Protein AF-A0A6N8NSX9-F1 (afdb_monomer_lite)

Sequence (71 aa):
GTVTQTHPHMLRHACGYELAERGADTRLIQDYLGHRNIRHTVRYTASNAARFAGLWERNNLINEKLKREEV

Radius of gyration: 17.84 Å; chains: 1; bounding box: 47×27×48 Å

Organism: Escherichia coli (NCBI:txid562)

InterPro domains:
  IPR002104 Integrase, catalytic domain [PF00589] (3-50)
  IPR002104 Integrase, catalytic domain [PS51898] (1-57)
  IPR011010 DNA breaking-rejoining enzyme, catalytic core [SSF56349] (5-57)
  IPR013762 Integrase-like, catalytic domain superfamily [G3DSA:1.10.443.10] (1-69)

pLDDT: mean 83.65, std 12.54, range [56.09, 96.81]

Structure (mmCIF, N/CA/C/O backbone):
data_AF-A0A6N8NSX9-F1
#
_entry.id   AF-A0A6N8NSX9-F1
#
loop_
_atom_site.group_PDB
_atom_site.id
_atom_site.type_symbol
_atom_site.label_atom_id
_atom_site.label_alt_id
_atom_site.label_comp_id
_atom_site.label_asym_id
_atom_site.label_entity_id
_atom_site.label_seq_id
_atom_site.pdbx_PDB_ins_code
_atom_site.Cartn_x
_atom_site.Cartn_y
_atom_site.Cartn_z
_atom_site.occupancy
_atom_site.B_iso_or_equiv
_atom_site.auth_seq_id
_atom_site.auth_comp_id
_atom_site.auth_asym_id
_atom_site.auth_atom_id
_atom_site.pdbx_PDB_model_num
ATOM 1 N N . GLY A 1 1 ? 12.485 13.431 -27.579 1.00 62.00 1 GLY A N 1
ATOM 2 C CA . GLY A 1 1 ? 12.018 12.652 -26.418 1.00 62.00 1 GLY A CA 1
ATOM 3 C C . GLY A 1 1 ? 12.950 11.482 -26.232 1.00 62.00 1 GLY A C 1
ATOM 4 O O . GLY A 1 1 ? 13.283 10.841 -27.220 1.00 62.00 1 GLY A O 1
ATOM 5 N N . THR A 1 2 ? 13.435 11.247 -25.018 1.00 66.69 2 THR A N 1
ATOM 6 C CA . THR A 1 2 ? 14.268 10.078 -24.723 1.00 66.69 2 THR A CA 1
ATOM 7 C C . THR A 1 2 ? 13.371 8.842 -24.704 1.00 66.69 2 THR A C 1
ATOM 9 O O . THR A 1 2 ? 12.454 8.742 -23.894 1.00 66.69 2 THR A O 1
ATOM 12 N N . VAL A 1 3 ? 13.583 7.921 -25.644 1.00 73.44 3 VAL A N 1
ATOM 13 C CA . VAL A 1 3 ? 12.869 6.640 -25.666 1.00 73.44 3 VAL A CA 1
ATOM 14 C C . VAL A 1 3 ? 13.425 5.800 -24.521 1.00 73.44 3 VAL A C 1
ATOM 16 O O . VAL A 1 3 ? 14.537 5.287 -24.605 1.00 73.44 3 VAL A O 1
ATOM 19 N N . THR A 1 4 ? 12.687 5.708 -2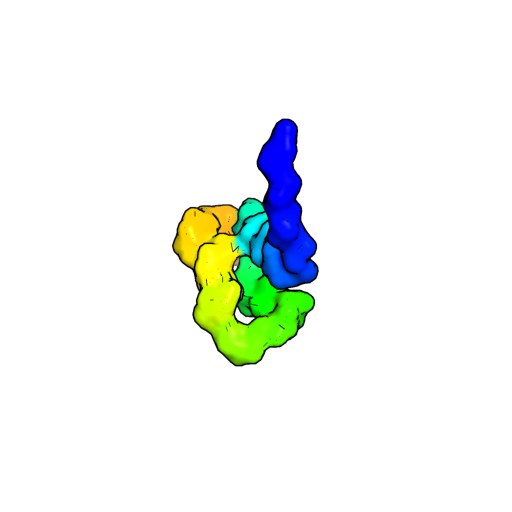3.418 1.00 76.31 4 THR A N 1
ATOM 20 C CA . THR A 1 4 ? 13.027 4.799 -22.324 1.00 76.31 4 THR A CA 1
ATOM 21 C C . THR A 1 4 ? 12.516 3.407 -22.670 1.00 76.31 4 THR A C 1
ATOM 23 O O . THR A 1 4 ? 11.349 3.219 -23.021 1.00 76.31 4 THR A O 1
ATOM 26 N N . GLN A 1 5 ? 13.398 2.410 -22.598 1.00 83.19 5 GLN A N 1
ATOM 27 C CA . GLN A 1 5 ? 13.008 1.017 -22.776 1.00 83.19 5 GLN A CA 1
ATOM 28 C C . GLN A 1 5 ? 12.103 0.614 -21.609 1.00 83.19 5 GLN A C 1
ATOM 30 O O . GLN A 1 5 ? 12.545 0.436 -20.475 1.00 83.19 5 GLN A O 1
ATOM 35 N N . THR A 1 6 ? 10.806 0.532 -21.883 1.00 86.12 6 THR A N 1
ATOM 36 C CA . THR A 1 6 ? 9.800 0.125 -20.909 1.00 86.12 6 THR A CA 1
ATOM 37 C C . THR A 1 6 ? 9.703 -1.391 -20.906 1.00 86.12 6 THR A C 1
ATOM 39 O O . THR A 1 6 ? 9.431 -2.025 -21.924 1.00 86.12 6 THR A O 1
ATOM 42 N N . HIS A 1 7 ? 9.923 -1.985 -19.738 1.00 90.12 7 HIS A N 1
ATOM 43 C CA . HIS A 1 7 ? 9.754 -3.419 -19.531 1.00 90.12 7 HIS A CA 1
ATOM 44 C C . HIS A 1 7 ? 8.510 -3.685 -18.677 1.00 90.12 7 HIS A C 1
ATOM 46 O O . HIS A 1 7 ? 8.200 -2.872 -17.801 1.00 90.12 7 HIS A O 1
ATOM 52 N N . PRO A 1 8 ? 7.829 -4.837 -18.839 1.00 92.88 8 PRO A N 1
ATOM 53 C CA . PRO A 1 8 ? 6.640 -5.183 -18.051 1.00 92.88 8 PRO A CA 1
ATOM 54 C C . PRO A 1 8 ? 6.824 -5.042 -16.528 1.00 92.88 8 PRO A C 1
ATOM 56 O O . PRO A 1 8 ? 5.882 -4.720 -15.805 1.00 92.88 8 PRO A O 1
ATOM 59 N N . HIS A 1 9 ? 8.051 -5.216 -16.027 1.00 92.19 9 HIS A N 1
ATOM 60 C CA . HIS A 1 9 ? 8.379 -5.015 -14.615 1.00 92.19 9 HIS A CA 1
ATOM 61 C C . HIS A 1 9 ? 8.177 -3.566 -14.130 1.00 92.19 9 HIS A C 1
ATOM 63 O O . HIS A 1 9 ? 7.753 -3.358 -12.997 1.00 92.19 9 HIS A O 1
ATOM 69 N N . MET A 1 10 ? 8.404 -2.562 -14.984 1.00 93.50 10 MET A N 1
ATOM 70 C CA . MET A 1 10 ? 8.177 -1.153 -14.638 1.00 93.50 10 MET A CA 1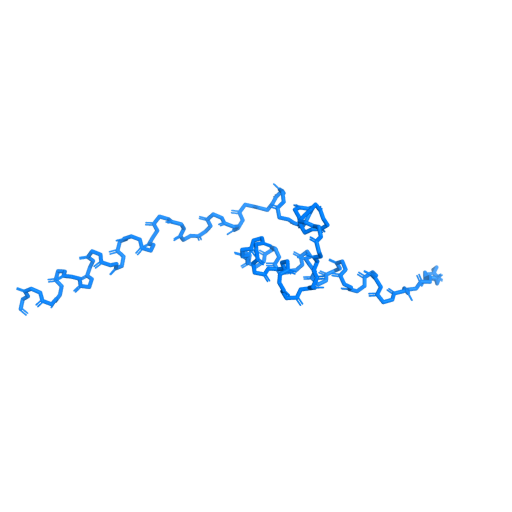
ATOM 71 C C . MET A 1 10 ? 6.693 -0.849 -14.436 1.00 93.50 10 MET A C 1
ATOM 73 O O . MET A 1 10 ? 6.332 -0.135 -13.505 1.00 93.50 10 MET A O 1
ATOM 77 N N . LEU A 1 11 ? 5.825 -1.441 -15.261 1.00 93.50 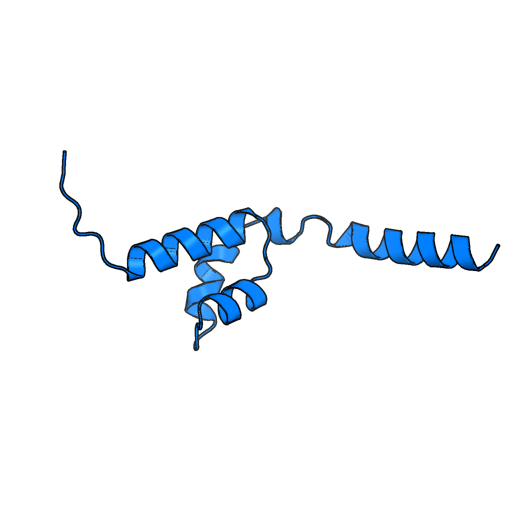11 LEU A N 1
ATOM 78 C CA . LEU A 1 11 ? 4.375 -1.313 -15.103 1.00 93.50 11 LEU A CA 1
ATOM 79 C C . LEU A 1 11 ? 3.901 -1.986 -13.812 1.00 93.50 11 LEU A C 1
ATOM 81 O O . LEU A 1 11 ? 3.074 -1.430 -13.095 1.00 93.50 11 LEU A O 1
ATOM 85 N N . ARG A 1 12 ? 4.485 -3.142 -13.463 1.00 95.00 12 ARG A N 1
ATOM 86 C CA . ARG A 1 12 ? 4.231 -3.800 -12.172 1.00 95.00 12 ARG A CA 1
ATOM 87 C C . ARG A 1 12 ? 4.620 -2.906 -10.992 1.00 95.00 12 ARG A C 1
ATOM 89 O O . ARG A 1 12 ? 3.881 -2.851 -10.015 1.00 95.00 12 ARG A O 1
ATOM 96 N N . HIS A 1 13 ? 5.742 -2.192 -11.084 1.00 94.25 13 HIS A N 1
ATOM 97 C CA . HIS A 1 13 ? 6.131 -1.219 -10.063 1.00 94.25 13 HIS A CA 1
ATOM 98 C C . HIS A 1 13 ? 5.143 -0.061 -9.962 1.00 94.25 13 HIS A C 1
ATOM 100 O O . HIS A 1 13 ? 4.681 0.230 -8.863 1.00 94.25 13 HIS A O 1
ATOM 106 N N . ALA A 1 14 ? 4.787 0.561 -11.089 1.00 94.25 14 ALA A N 1
ATOM 107 C CA . ALA A 1 14 ? 3.824 1.660 -11.112 1.00 94.25 14 ALA A CA 1
ATOM 108 C C . ALA A 1 14 ? 2.479 1.245 -10.493 1.00 94.25 14 ALA A C 1
ATOM 110 O O . ALA A 1 14 ? 1.944 1.951 -9.645 1.00 94.25 14 ALA A O 1
ATOM 111 N N . CYS A 1 15 ? 1.988 0.051 -10.839 1.00 95.44 15 CYS A N 1
ATOM 112 C CA . CYS A 1 15 ? 0.781 -0.525 -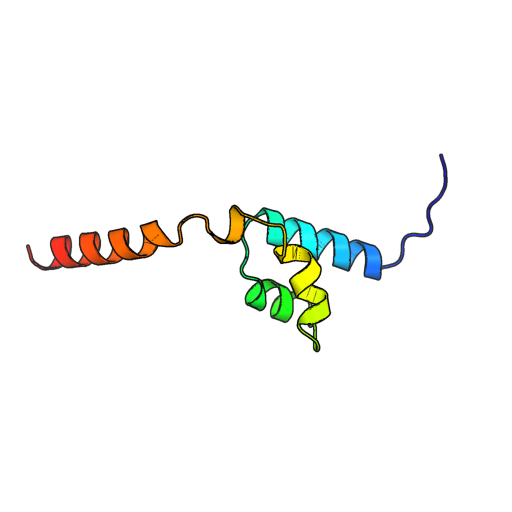10.252 1.00 95.44 15 CYS A CA 1
ATOM 113 C C . CYS A 1 15 ? 0.900 -0.721 -8.730 1.00 95.44 15 CYS A C 1
ATOM 115 O O . CYS A 1 15 ? -0.020 -0.373 -7.996 1.00 95.44 15 CYS A O 1
ATOM 117 N N . GLY A 1 16 ? 2.036 -1.231 -8.243 1.00 95.38 16 GLY A N 1
ATOM 118 C CA . GLY A 1 16 ? 2.274 -1.398 -6.809 1.00 95.38 16 GLY A CA 1
ATOM 119 C C . GLY A 1 16 ? 2.257 -0.082 -6.029 1.00 95.38 16 GLY A C 1
ATOM 120 O O . GLY A 1 16 ? 1.654 -0.024 -4.959 1.00 95.38 16 GLY A O 1
ATOM 121 N N . TYR A 1 17 ? 2.868 0.973 -6.578 1.00 94.44 17 TYR A N 1
ATOM 122 C CA . TYR A 1 17 ? 2.843 2.308 -5.975 1.00 94.44 17 TYR A CA 1
ATOM 123 C C . TYR A 1 17 ? 1.441 2.923 -5.980 1.00 94.44 17 TYR A C 1
ATOM 125 O O . TYR A 1 17 ? 1.004 3.417 -4.948 1.00 94.44 17 TYR A O 1
ATOM 133 N N . GLU A 1 18 ? 0.708 2.830 -7.089 1.00 94.50 18 GLU A N 1
ATOM 134 C CA . GLU A 1 18 ? -0.659 3.360 -7.185 1.00 94.50 18 GLU A CA 1
ATOM 135 C C . GLU A 1 18 ? -1.608 2.700 -6.172 1.00 94.50 18 GLU A C 1
ATOM 137 O O . GLU A 1 18 ? -2.411 3.369 -5.524 1.00 94.50 18 GLU A O 1
ATOM 142 N N . LEU A 1 19 ? -1.508 1.379 -5.991 1.00 93.62 19 LEU A N 1
ATOM 143 C CA . LEU A 1 19 ? -2.308 0.674 -4.988 1.00 93.62 19 LEU A CA 1
ATOM 144 C C . LEU A 1 19 ? -1.959 1.121 -3.563 1.00 93.62 19 LEU A C 1
ATOM 146 O O . LEU A 1 19 ? -2.857 1.283 -2.737 1.00 93.62 19 LEU A O 1
ATOM 150 N N . ALA A 1 20 ? -0.673 1.342 -3.282 1.00 93.44 20 ALA A N 1
ATOM 151 C CA . ALA A 1 20 ? -0.234 1.856 -1.993 1.00 93.44 20 ALA A CA 1
ATOM 152 C C . ALA A 1 20 ? -0.769 3.274 -1.741 1.00 93.44 20 ALA A C 1
ATOM 154 O O . ALA A 1 20 ? -1.309 3.517 -0.666 1.00 93.44 20 ALA A O 1
ATOM 155 N N . GLU A 1 21 ? -0.705 4.167 -2.738 1.00 90.88 21 GLU A N 1
ATOM 156 C CA . GLU A 1 21 ? -1.265 5.531 -2.690 1.00 90.88 21 GLU A CA 1
ATOM 157 C C . GLU A 1 21 ? -2.754 5.552 -2.354 1.00 90.88 21 GLU A C 1
ATOM 159 O O . GLU A 1 21 ? -3.200 6.365 -1.547 1.00 90.88 21 GLU A O 1
ATOM 164 N N . ARG A 1 22 ? -3.510 4.578 -2.858 1.00 90.12 22 ARG A N 1
ATOM 165 C CA . ARG A 1 22 ? -4.931 4.395 -2.524 1.00 90.12 22 ARG A CA 1
ATOM 166 C C . ARG A 1 22 ? -5.185 3.819 -1.126 1.00 90.12 22 ARG A C 1
ATOM 168 O O . ARG A 1 22 ? -6.336 3.570 -0.778 1.00 90.12 22 ARG A O 1
ATOM 175 N N . GLY A 1 23 ? -4.141 3.576 -0.337 1.00 89.50 23 GLY A N 1
ATOM 176 C CA . GLY A 1 23 ? -4.239 3.026 1.013 1.00 89.50 23 GLY A CA 1
ATOM 177 C C . GLY A 1 23 ? -4.494 1.519 1.059 1.00 89.50 23 GLY A C 1
ATOM 178 O O . GLY A 1 23 ? -4.920 1.009 2.095 1.00 89.50 23 GLY A O 1
ATOM 179 N N . ALA A 1 24 ? -4.250 0.786 -0.035 1.00 90.69 24 ALA A N 1
ATOM 180 C CA . ALA A 1 24 ? -4.383 -0.667 -0.015 1.00 90.69 24 ALA A CA 1
ATOM 181 C C . ALA A 1 24 ? -3.363 -1.299 0.950 1.00 90.69 24 ALA A C 1
ATOM 183 O O . ALA A 1 24 ? -2.208 -0.873 1.042 1.00 90.69 24 ALA A O 1
ATOM 184 N N . ASP A 1 25 ? -3.787 -2.349 1.658 1.00 90.06 25 ASP A N 1
ATOM 185 C CA . ASP A 1 25 ? -2.917 -3.062 2.592 1.00 90.06 25 ASP A CA 1
ATOM 186 C C . ASP A 1 25 ? -1.715 -3.683 1.857 1.00 90.06 25 ASP A C 1
ATOM 188 O O . ASP A 1 25 ? -1.826 -4.249 0.769 1.00 90.06 25 ASP A O 1
ATOM 192 N N . THR A 1 26 ? -0.551 -3.631 2.500 1.00 93.25 26 THR A N 1
ATOM 193 C CA . THR A 1 26 ? 0.706 -4.193 1.999 1.00 93.25 26 THR A CA 1
ATOM 194 C C . THR A 1 26 ? 0.574 -5.675 1.661 1.00 93.25 26 THR A C 1
ATOM 196 O O . THR A 1 26 ? 1.140 -6.120 0.663 1.00 93.25 26 THR A O 1
ATOM 199 N N . ARG A 1 27 ? -0.172 -6.452 2.458 1.00 93.88 27 ARG A N 1
ATOM 200 C CA . ARG A 1 27 ? -0.397 -7.876 2.163 1.00 93.88 27 ARG A CA 1
ATOM 201 C C . ARG A 1 27 ? -1.312 -8.080 0.960 1.00 93.88 27 ARG A C 1
ATOM 203 O O . ARG A 1 27 ? -0.988 -8.890 0.100 1.00 93.88 27 ARG A O 1
ATOM 210 N N . LEU A 1 28 ? -2.356 -7.266 0.827 1.00 94.31 28 LEU A N 1
ATOM 211 C CA . LEU A 1 28 ? -3.245 -7.302 -0.333 1.00 94.31 28 LEU A CA 1
ATOM 212 C C . LEU A 1 28 ? -2.484 -7.022 -1.638 1.00 94.31 28 LEU A C 1
ATOM 214 O O . LEU A 1 28 ? -2.628 -7.753 -2.616 1.00 94.31 28 LEU A O 1
ATOM 218 N N . ILE A 1 29 ? -1.621 -6.000 -1.645 1.00 95.25 29 ILE A N 1
ATOM 219 C CA . ILE A 1 29 ? -0.783 -5.675 -2.809 1.00 95.25 29 ILE A CA 1
ATOM 220 C C . ILE A 1 29 ? 0.192 -6.822 -3.115 1.00 95.25 29 ILE A C 1
ATOM 222 O O . ILE A 1 29 ? 0.447 -7.129 -4.279 1.00 95.25 29 ILE A O 1
ATOM 226 N N . GLN A 1 30 ? 0.746 -7.469 -2.084 1.00 96.81 30 GLN A N 1
ATOM 227 C CA . GLN A 1 30 ? 1.672 -8.591 -2.247 1.00 96.81 30 GLN A CA 1
ATOM 228 C C . GLN A 1 30 ? 1.000 -9.767 -2.959 1.00 96.81 30 GLN A C 1
ATOM 230 O O . GLN A 1 30 ? 1.570 -10.287 -3.923 1.00 96.81 30 GLN A O 1
ATOM 235 N N . ASP A 1 31 ? -0.189 -10.148 -2.501 1.00 96.69 31 ASP A N 1
ATOM 236 C CA . ASP A 1 31 ? -0.948 -11.265 -3.057 1.00 96.69 31 ASP A CA 1
ATOM 237 C C . ASP A 1 31 ? -1.406 -10.948 -4.484 1.00 96.69 31 ASP A C 1
ATOM 239 O O . ASP A 1 31 ? -1.214 -11.758 -5.390 1.00 96.69 31 ASP A O 1
ATOM 243 N N . TYR A 1 32 ? -1.890 -9.723 -4.717 1.00 96.00 32 TYR A N 1
ATOM 244 C CA . TYR A 1 32 ? -2.320 -9.262 -6.038 1.00 96.00 32 TYR A CA 1
ATOM 245 C C . TYR A 1 32 ? -1.187 -9.272 -7.075 1.00 96.00 32 TYR A C 1
ATOM 247 O O . TYR A 1 32 ? -1.378 -9.681 -8.219 1.00 96.00 32 TYR A O 1
ATOM 255 N N . LEU A 1 33 ? 0.021 -8.854 -6.686 1.00 95.38 33 LEU A N 1
ATOM 256 C CA . LEU A 1 33 ? 1.177 -8.825 -7.587 1.00 95.38 33 LEU A CA 1
ATOM 257 C C . LEU A 1 33 ? 1.947 -10.152 -7.638 1.00 95.38 33 LEU A C 1
ATOM 259 O O . LEU A 1 33 ? 2.866 -10.278 -8.456 1.00 95.38 33 LEU A O 1
ATOM 263 N N . GLY A 1 34 ? 1.588 -11.133 -6.803 1.00 95.31 34 GLY A N 1
ATOM 264 C CA . GLY A 1 34 ? 2.231 -12.447 -6.736 1.00 95.31 34 GLY A CA 1
ATOM 265 C C . GLY A 1 34 ? 3.656 -12.401 -6.177 1.00 95.31 34 GLY A C 1
ATOM 266 O O . GLY A 1 34 ? 4.533 -13.155 -6.605 1.00 95.31 34 GLY A O 1
ATOM 267 N N . HIS A 1 35 ? 3.936 -11.477 -5.259 1.00 96.06 35 HIS A N 1
ATOM 268 C CA . HIS A 1 35 ? 5.269 -11.315 -4.690 1.00 96.06 35 HIS A CA 1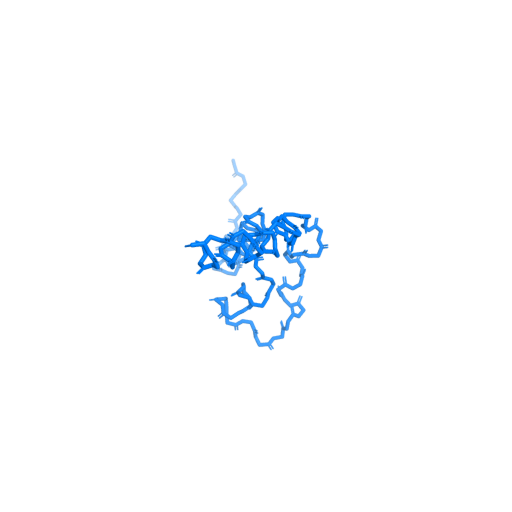
ATOM 269 C C . HIS A 1 35 ? 5.566 -12.401 -3.647 1.00 96.06 35 HIS A C 1
ATOM 271 O O . HIS A 1 35 ? 5.050 -12.385 -2.531 1.00 96.06 35 HIS A O 1
ATOM 277 N N . ARG A 1 36 ? 6.486 -13.314 -3.985 1.00 95.44 36 ARG A N 1
ATOM 278 C CA . ARG A 1 36 ? 6.954 -14.361 -3.059 1.00 95.44 36 ARG A CA 1
ATOM 279 C C . ARG A 1 36 ? 7.676 -13.785 -1.838 1.00 95.44 36 ARG A C 1
ATOM 281 O O . ARG A 1 36 ? 7.525 -14.299 -0.736 1.00 95.44 36 ARG A O 1
ATOM 288 N N . ASN A 1 37 ? 8.478 -12.737 -2.033 1.00 94.50 37 ASN A N 1
ATOM 289 C CA . ASN A 1 37 ? 9.188 -12.061 -0.952 1.00 94.50 37 ASN A CA 1
ATOM 290 C C . ASN A 1 37 ? 8.544 -10.700 -0.678 1.00 94.50 37 ASN A C 1
ATOM 292 O O . ASN A 1 37 ? 8.539 -9.819 -1.541 1.00 94.50 37 ASN A O 1
ATOM 296 N N . ILE A 1 38 ? 8.057 -10.525 0.551 1.00 94.00 38 ILE A N 1
ATOM 297 C CA . ILE A 1 38 ? 7.363 -9.317 1.006 1.00 94.00 38 ILE A CA 1
ATOM 298 C C . ILE A 1 38 ? 8.196 -8.041 0.828 1.00 94.00 38 ILE A C 1
ATOM 300 O O . ILE A 1 38 ? 7.639 -6.969 0.606 1.00 94.00 38 ILE A O 1
ATOM 304 N N . ARG A 1 39 ? 9.532 -8.140 0.831 1.00 94.56 39 ARG A N 1
ATOM 305 C CA . ARG A 1 39 ? 10.438 -6.999 0.618 1.00 94.56 39 ARG A CA 1
ATOM 306 C C . ARG A 1 39 ? 10.190 -6.273 -0.709 1.00 94.56 39 ARG A C 1
ATOM 308 O O . ARG A 1 39 ? 10.386 -5.063 -0.768 1.00 94.56 39 ARG A O 1
ATOM 315 N N . HIS A 1 40 ? 9.723 -6.976 -1.744 1.00 92.88 40 HIS A N 1
ATOM 316 C CA . HIS A 1 40 ? 9.381 -6.357 -3.031 1.00 92.88 40 HIS A CA 1
ATOM 317 C C . HIS A 1 40 ? 8.108 -5.507 -2.970 1.00 92.88 40 HIS A C 1
ATOM 319 O O . HIS A 1 40 ? 7.944 -4.615 -3.795 1.00 92.88 40 HIS A O 1
ATOM 325 N N . THR A 1 41 ? 7.223 -5.765 -2.004 1.00 95.25 41 THR A N 1
ATOM 326 C CA . THR A 1 41 ? 5.980 -5.006 -1.803 1.00 95.25 41 THR A CA 1
ATOM 327 C C . THR A 1 41 ? 6.135 -3.908 -0.760 1.00 95.25 41 THR A C 1
ATOM 329 O O . THR A 1 41 ? 5.601 -2.821 -0.948 1.00 95.25 41 THR A O 1
ATOM 332 N N . VAL A 1 42 ? 6.906 -4.147 0.310 1.00 93.94 42 VAL A N 1
ATOM 333 C CA . VAL A 1 42 ? 7.129 -3.160 1.388 1.00 93.94 42 VAL A CA 1
ATOM 334 C C . VAL A 1 42 ? 7.637 -1.833 0.835 1.00 93.94 42 VAL A C 1
ATOM 336 O O . VAL A 1 42 ? 7.276 -0.779 1.344 1.00 93.94 42 VAL A O 1
ATOM 339 N N . ARG A 1 43 ? 8.430 -1.855 -0.241 1.00 92.38 43 ARG A N 1
ATOM 340 C CA . ARG A 1 43 ? 8.935 -0.632 -0.877 1.00 92.38 43 ARG A CA 1
ATOM 341 C C . ARG A 1 43 ? 7.825 0.296 -1.389 1.00 92.38 43 ARG A C 1
ATOM 343 O O . ARG A 1 43 ? 8.052 1.499 -1.451 1.00 92.38 43 ARG A O 1
ATOM 350 N N . TYR A 1 44 ? 6.655 -0.237 -1.736 1.00 92.25 44 TYR A N 1
ATOM 351 C CA . TYR A 1 44 ? 5.516 0.569 -2.179 1.00 92.25 44 TYR A CA 1
ATOM 352 C C . TYR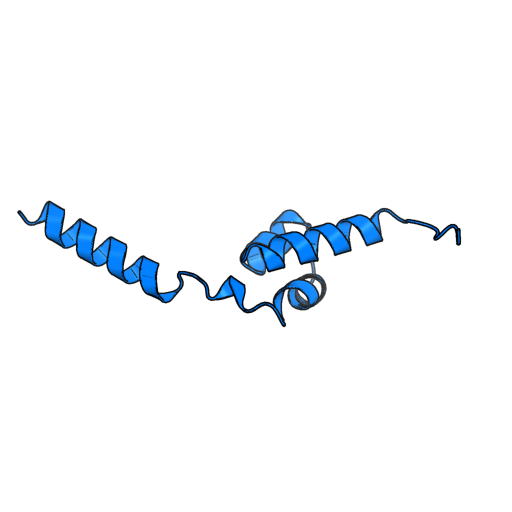 A 1 44 ? 4.805 1.248 -1.011 1.00 92.25 44 TYR A C 1
ATOM 354 O O . TYR A 1 44 ? 4.348 2.375 -1.138 1.00 92.25 44 TYR A O 1
ATOM 362 N N . THR A 1 45 ? 4.735 0.578 0.140 1.00 90.56 45 THR A N 1
ATOM 363 C CA . THR A 1 45 ? 3.896 1.003 1.269 1.00 90.56 45 THR A CA 1
ATOM 364 C C . THR A 1 45 ? 4.681 1.619 2.424 1.00 90.56 45 THR A C 1
ATOM 366 O O . THR A 1 45 ? 4.075 2.189 3.331 1.00 90.56 45 THR A O 1
ATOM 369 N N . ALA A 1 46 ? 6.015 1.520 2.427 1.00 87.12 46 ALA A N 1
ATOM 370 C CA . ALA A 1 46 ? 6.873 1.971 3.525 1.00 87.12 46 ALA A CA 1
ATOM 371 C C . ALA A 1 46 ? 6.674 3.454 3.870 1.00 87.12 46 ALA A C 1
ATOM 373 O O . ALA A 1 46 ? 6.586 3.791 5.050 1.00 87.12 46 ALA A O 1
ATOM 374 N N . SER A 1 47 ? 6.558 4.304 2.849 1.00 79.31 47 SER A N 1
ATOM 375 C CA . SER A 1 47 ? 6.415 5.761 2.976 1.00 79.31 47 SER A CA 1
ATOM 376 C C . SER A 1 47 ? 4.969 6.245 2.848 1.00 79.31 47 SER A C 1
ATOM 378 O O . SER A 1 47 ? 4.728 7.447 2.878 1.00 79.31 47 SER A O 1
ATOM 380 N N . ASN A 1 48 ? 4.009 5.332 2.694 1.00 82.06 48 ASN A N 1
ATOM 381 C CA . ASN A 1 48 ? 2.627 5.696 2.439 1.00 82.06 48 ASN A CA 1
ATOM 382 C C . ASN A 1 48 ? 1.838 5.827 3.755 1.00 82.06 48 ASN A C 1
ATOM 384 O O . ASN A 1 48 ? 1.687 4.854 4.497 1.00 82.06 48 ASN A O 1
ATOM 388 N N . ALA A 1 49 ? 1.320 7.027 4.033 1.00 80.12 49 ALA A N 1
ATOM 389 C CA . ALA A 1 49 ? 0.502 7.305 5.215 1.00 80.12 49 ALA A CA 1
ATOM 390 C C . ALA A 1 49 ? -0.983 6.928 5.038 1.00 80.12 49 ALA A C 1
ATOM 392 O O . ALA A 1 49 ? -1.663 6.672 6.033 1.00 80.12 49 ALA A O 1
ATOM 393 N N . ALA A 1 50 ? -1.478 6.835 3.797 1.00 80.69 50 ALA A N 1
ATOM 394 C CA . ALA A 1 50 ? -2.861 6.466 3.484 1.00 80.69 50 ALA A CA 1
ATOM 395 C C . ALA A 1 50 ? -3.228 5.061 3.986 1.00 80.69 50 ALA A C 1
ATOM 397 O O . ALA A 1 50 ? -4.387 4.810 4.298 1.00 80.69 50 ALA A O 1
ATOM 398 N N . ARG A 1 51 ? -2.244 4.173 4.192 1.00 74.94 51 ARG A N 1
ATOM 399 C CA . ARG A 1 51 ? -2.447 2.864 4.848 1.00 74.94 51 ARG A CA 1
ATOM 400 C C . ARG A 1 51 ? -3.063 2.949 6.254 1.00 74.94 51 ARG A C 1
ATOM 402 O O . ARG A 1 51 ? -3.564 1.952 6.763 1.00 74.94 51 ARG A O 1
ATOM 409 N N . PHE A 1 52 ? -2.970 4.107 6.908 1.00 80.00 52 PHE A N 1
ATOM 410 C CA . PHE A 1 52 ? -3.542 4.348 8.232 1.00 80.00 52 PHE A CA 1
ATOM 411 C C . PHE A 1 52 ? -4.931 5.006 8.179 1.00 80.00 52 PHE A C 1
ATOM 413 O O . PHE A 1 52 ? -5.570 5.156 9.222 1.00 80.00 52 PHE A O 1
ATOM 420 N N . ALA A 1 53 ? -5.411 5.399 6.994 1.00 78.94 53 ALA A N 1
ATOM 421 C CA . ALA A 1 53 ? -6.726 6.007 6.830 1.00 78.94 53 ALA A CA 1
ATOM 422 C C . ALA A 1 53 ? -7.829 5.029 7.267 1.00 78.94 53 ALA A C 1
ATOM 424 O O . ALA A 1 53 ? -7.819 3.851 6.909 1.00 78.94 53 ALA A O 1
ATOM 425 N N . GLY A 1 54 ? -8.766 5.505 8.091 1.00 74.44 54 GLY A N 1
ATOM 426 C CA . GLY A 1 54 ? -9.877 4.695 8.597 1.00 74.44 54 GLY A CA 1
ATOM 427 C C . GLY A 1 54 ? -9.489 3.578 9.579 1.00 74.44 54 GLY A C 1
ATOM 428 O O . GLY A 1 54 ? -10.360 2.804 9.984 1.00 74.44 54 GLY A O 1
ATOM 429 N N . LEU A 1 55 ? -8.217 3.490 10.005 1.00 77.44 55 LEU A N 1
ATOM 430 C CA . LEU A 1 55 ? -7.754 2.477 10.966 1.00 77.44 55 LEU A CA 1
ATOM 431 C C . LEU A 1 55 ? -8.526 2.560 12.292 1.00 77.44 55 LEU A C 1
ATOM 433 O O . LEU A 1 55 ? -8.857 1.538 12.889 1.00 77.44 55 LEU A O 1
ATOM 437 N N . TRP A 1 56 ? -8.852 3.779 12.722 1.00 77.19 56 TRP A N 1
ATOM 438 C CA . TRP A 1 56 ? -9.576 4.039 13.967 1.00 77.19 56 TRP A CA 1
ATOM 439 C C . TRP A 1 56 ? -11.097 4.137 13.773 1.00 77.19 56 TRP A C 1
ATOM 441 O O . TRP A 1 56 ? -11.853 3.857 14.698 1.00 77.19 56 TRP A O 1
ATOM 451 N N . GLU A 1 57 ? -11.564 4.460 12.565 1.00 69.75 57 GLU A N 1
ATOM 452 C CA . GLU A 1 57 ? -12.992 4.645 12.258 1.00 69.75 57 GLU A CA 1
ATOM 453 C C . GLU A 1 57 ? -13.758 3.319 12.178 1.00 69.75 57 GLU A C 1
ATOM 455 O O . GLU A 1 57 ? -14.931 3.251 12.545 1.00 69.75 57 GLU A O 1
ATOM 460 N N . ARG A 1 58 ? -13.093 2.229 11.771 1.00 59.25 58 ARG A N 1
ATOM 461 C CA . ARG A 1 58 ? -13.729 0.907 11.651 1.00 59.25 58 ARG A CA 1
ATOM 462 C C . ARG A 1 58 ? -14.237 0.364 12.995 1.00 59.25 58 ARG A C 1
ATOM 464 O O . ARG A 1 58 ? -15.264 -0.309 13.027 1.00 59.25 58 ARG A O 1
ATOM 471 N N . ASN A 1 59 ? -13.565 0.703 14.098 1.00 58.41 59 ASN A N 1
ATOM 472 C CA . ASN A 1 59 ? -14.023 0.356 15.448 1.00 58.41 59 ASN A CA 1
ATOM 473 C C . ASN A 1 59 ? -15.276 1.146 15.853 1.00 58.41 59 ASN A C 1
ATOM 475 O O . ASN A 1 59 ? -16.144 0.611 16.539 1.00 58.41 59 ASN A O 1
ATOM 479 N N . ASN A 1 60 ? -15.417 2.388 15.388 1.00 59.06 60 ASN A N 1
ATOM 480 C CA . ASN A 1 60 ? -16.581 3.209 15.716 1.00 59.06 60 ASN A CA 1
ATOM 481 C C . ASN A 1 60 ? -17.849 2.727 14.998 1.00 59.06 60 ASN A C 1
ATOM 483 O O . ASN A 1 60 ? -18.907 2.698 15.618 1.00 59.06 60 ASN A O 1
ATOM 487 N N . LEU A 1 61 ? -17.739 2.247 13.753 1.00 62.25 61 LEU A N 1
ATOM 488 C CA . LEU A 1 61 ? -18.878 1.705 12.995 1.00 62.25 61 LEU A CA 1
ATOM 489 C C . LEU A 1 61 ? -19.449 0.412 13.597 1.00 62.25 61 LEU A C 1
ATOM 491 O O . LEU A 1 61 ? -20.659 0.198 13.558 1.00 62.25 61 LEU A O 1
ATOM 495 N N . ILE A 1 62 ? -18.597 -0.456 14.154 1.00 64.44 62 ILE A N 1
ATOM 496 C CA . ILE A 1 62 ? -19.050 -1.673 14.850 1.00 64.44 62 ILE A CA 1
ATOM 497 C C . ILE A 1 62 ? -19.801 -1.291 16.129 1.00 64.44 62 ILE A C 1
ATOM 499 O O . ILE A 1 62 ? -20.897 -1.791 16.364 1.00 64.44 62 ILE A O 1
ATOM 503 N N . ASN A 1 63 ? -19.262 -0.351 16.908 1.00 61.66 63 ASN A N 1
ATOM 504 C CA . ASN A 1 63 ? -19.911 0.132 18.127 1.00 61.66 63 ASN A CA 1
ATOM 505 C C . ASN A 1 63 ? -21.247 0.845 17.844 1.00 61.66 63 ASN A C 1
ATOM 507 O O . ASN A 1 63 ? -22.193 0.696 18.612 1.00 61.66 63 ASN A O 1
ATOM 511 N N . GLU A 1 64 ? -21.357 1.591 16.741 1.00 65.62 64 GLU A N 1
ATOM 512 C CA . GLU A 1 64 ? -22.622 2.201 16.305 1.00 65.62 64 GLU A CA 1
ATOM 513 C C . GLU A 1 64 ? -23.651 1.174 15.823 1.00 65.62 64 GLU A C 1
ATOM 515 O O . GLU A 1 64 ? -24.836 1.321 16.124 1.00 65.62 64 GLU A O 1
ATOM 520 N N . LYS A 1 65 ? -23.224 0.133 15.094 1.00 67.25 65 LYS A N 1
ATOM 521 C CA . LYS A 1 65 ? -24.124 -0.948 14.669 1.00 67.25 65 LYS A CA 1
ATOM 522 C C . LYS A 1 65 ? -24.667 -1.738 15.854 1.00 67.25 65 LYS A C 1
ATOM 524 O O . LYS A 1 65 ? -25.873 -1.932 15.925 1.00 67.25 65 LYS A O 1
ATOM 529 N N . LEU A 1 66 ? -23.809 -2.107 16.805 1.00 68.06 66 LEU A N 1
ATOM 530 C CA . LEU A 1 66 ? -24.221 -2.818 18.019 1.00 68.06 66 LEU A CA 1
ATOM 531 C C . LEU A 1 66 ? -25.224 -1.991 18.841 1.00 68.06 66 LEU A C 1
ATOM 533 O O . LEU A 1 66 ? -26.262 -2.508 19.233 1.00 68.06 66 LEU A O 1
ATOM 537 N N . LYS A 1 67 ? -24.993 -0.678 18.993 1.00 68.81 67 LYS A N 1
ATOM 538 C CA . LYS A 1 67 ? -25.951 0.226 19.658 1.00 68.81 67 LYS A CA 1
ATOM 539 C C . LYS A 1 67 ? -27.297 0.360 18.942 1.00 68.81 67 LYS A C 1
ATOM 541 O O . LYS A 1 67 ? -28.280 0.697 19.588 1.00 68.81 67 LYS A O 1
ATOM 546 N N . ARG A 1 68 ? -27.346 0.176 17.618 1.00 71.25 68 ARG A N 1
ATOM 547 C CA . ARG A 1 68 ? -28.594 0.222 16.836 1.00 71.25 68 ARG A CA 1
ATOM 548 C C . ARG A 1 68 ? -29.376 -1.090 16.864 1.00 71.25 68 ARG A C 1
ATOM 550 O O . ARG A 1 68 ? -30.564 -1.049 16.586 1.00 71.25 68 ARG A O 1
ATOM 557 N N . GLU A 1 69 ? -28.722 -2.213 17.147 1.00 71.50 69 GLU A N 1
ATOM 558 C CA . GLU A 1 69 ? -29.355 -3.536 17.252 1.00 71.50 69 GLU A CA 1
ATOM 559 C C . GLU A 1 69 ? -29.821 -3.859 18.688 1.00 71.50 69 GLU A C 1
ATOM 561 O O . GLU A 1 69 ? -30.655 -4.741 18.867 1.00 71.50 69 GLU A O 1
ATOM 566 N N . GLU A 1 70 ? -29.329 -3.134 19.703 1.00 63.50 70 GLU A N 1
ATOM 567 C CA . GLU A 1 70 ? -29.794 -3.206 21.104 1.00 63.50 70 GLU A CA 1
ATOM 568 C C . GLU A 1 70 ? -31.059 -2.368 21.410 1.00 63.50 70 GLU A C 1
ATOM 570 O O . GLU A 1 70 ? -31.544 -2.408 22.543 1.00 63.50 70 GLU A O 1
ATOM 575 N N . VAL A 1 71 ? -31.589 -1.608 20.439 1.00 56.09 71 VAL A N 1
ATOM 576 C CA . VAL A 1 71 ? -32.806 -0.773 20.572 1.00 56.09 71 VAL A CA 1
ATOM 577 C C . VAL A 1 71 ? -33.985 -1.393 19.836 1.00 56.09 71 VAL A C 1
ATOM 579 O O . VAL A 1 71 ? -33.806 -1.776 18.659 1.00 56.09 71 VAL A O 1
#

Foldseek 3Di:
DDDDPDDPVVVLVVVLLVCLQCLHDLVVNCVVSVPPDSVVNCVNNVPRPSVCPCVVVVVVVVVVVVVVVVD

Secondary structure (DSSP, 8-state):
-------HHHHHHHHHHHHHHTT--HHHHHHHHT-SSTHHHHHHHTT-SGGGTTTTHHHHHHHHHHHHH--